Protein AF-R4M568-F1 (afdb_monomer_lite)

Secondary structure (DSSP, 8-state):
--SSEEEEEEEEE-TTT--EEEEEEEEEEEEETTEEEEEEEETTTEEEEEEEEEEEETTEEEEEEETTTT-EEEE-TTS--EEEEEEEEEEETTEEEEEEEEEETTPPSEEEEEEEEE---

InterPro domains:
  IPR012674 Calycin [G3DSA:2.40.128.20] (1-121)
  IPR012674 Calycin [SSF50814] (2-120)
  IPR014878 THAP4-like, heme-binding domain [PF08768] (2-119)
  IPR014878 THAP4-like, heme-binding domain [cd07828] (2-120)
  IPR045165 Nitrobindin family [PTHR15854] (2-120)

Sequence (121 aa):
MGKPFLTYTQQTRAVADGKPLHSETGYLRVCRPGCVELVLAHPSGITEIEVGTYSVTGDVIELELSTRADGSIGLAPTAKEVTALDRSYRIDGDELSYSLQMRAVGQPLQDHLAAVLHRQR

pLDDT: mean 97.7, std 4.06, range [60.31, 98.94]

Organism: NCBI:txid1304279

Structure (mmCIF, N/CA/C/O backbone):
data_AF-R4M568-F1
#
_entry.id   AF-R4M568-F1
#
loop_
_atom_site.group_PDB
_atom_site.id
_atom_site.type_symbol
_atom_site.label_atom_id
_atom_site.label_alt_id
_atom_site.label_comp_id
_atom_site.label_asym_id
_atom_site.label_entity_id
_atom_site.label_seq_id
_atom_site.pdbx_PDB_ins_code
_atom_site.Cartn_x
_atom_site.Cartn_y
_atom_site.Cartn_z
_atom_site.occupancy
_atom_site.B_iso_or_equiv
_atom_site.auth_seq_id
_atom_site.auth_comp_id
_atom_site.auth_asym_id
_atom_site.auth_atom_id
_at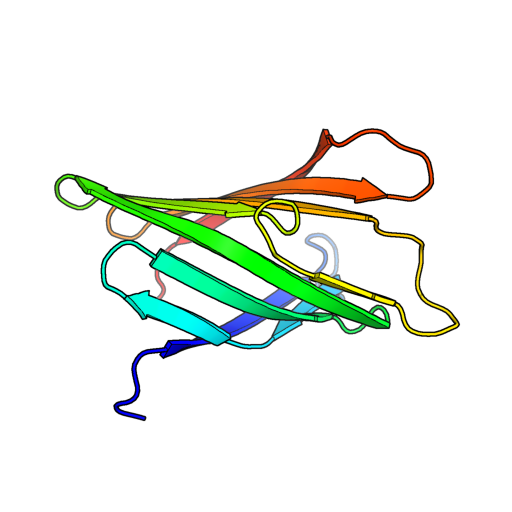om_site.pdbx_PDB_model_num
ATOM 1 N N . MET A 1 1 ? 3.293 -7.211 21.132 1.00 60.31 1 MET A N 1
ATOM 2 C CA . MET A 1 1 ? 4.147 -6.052 20.781 1.00 60.31 1 MET A CA 1
ATOM 3 C C . MET A 1 1 ? 3.376 -4.787 21.148 1.00 60.31 1 MET A C 1
ATOM 5 O O . MET A 1 1 ? 2.344 -4.561 20.546 1.00 60.31 1 MET A O 1
ATOM 9 N N . GLY A 1 2 ? 3.799 -4.023 22.162 1.00 83.94 2 GLY A N 1
ATOM 10 C CA . GLY A 1 2 ? 3.117 -2.796 22.634 1.00 83.94 2 GLY A CA 1
ATOM 11 C C . GLY A 1 2 ? 3.762 -1.501 22.126 1.00 83.94 2 GLY A C 1
ATOM 12 O O . GLY A 1 2 ? 3.851 -0.524 22.860 1.00 83.94 2 GLY A O 1
ATOM 13 N N . LYS A 1 3 ? 4.322 -1.536 20.912 1.00 94.56 3 LYS A N 1
ATOM 14 C CA . LYS A 1 3 ? 5.008 -0.404 20.266 1.00 94.56 3 LYS A CA 1
ATOM 15 C C . LYS A 1 3 ? 4.034 0.321 19.316 1.00 94.56 3 LYS A C 1
ATOM 17 O O . LYS A 1 3 ? 3.047 -0.297 18.927 1.00 94.56 3 LYS A O 1
ATOM 22 N N . PRO A 1 4 ? 4.292 1.585 18.922 1.00 96.19 4 PRO A N 1
ATOM 23 C CA . PRO A 1 4 ? 3.358 2.393 18.125 1.00 96.19 4 PRO A CA 1
ATOM 24 C C . PRO A 1 4 ? 3.361 2.019 16.628 1.00 96.19 4 PRO A C 1
ATOM 26 O O . PRO A 1 4 ? 3.647 2.842 15.758 1.00 96.19 4 PRO A O 1
ATOM 29 N N . PHE A 1 5 ? 3.092 0.750 16.323 1.00 98.12 5 PHE A N 1
ATOM 30 C CA . PHE A 1 5 ? 2.931 0.246 14.962 1.00 98.12 5 PHE A CA 1
ATOM 31 C C . PHE A 1 5 ? 2.082 -1.028 14.927 1.00 98.12 5 PHE A C 1
ATOM 33 O O . PHE A 1 5 ? 2.038 -1.791 15.894 1.00 98.12 5 PHE A O 1
ATOM 40 N N . LEU A 1 6 ? 1.474 -1.287 13.773 1.00 98.31 6 LEU A N 1
ATOM 41 C CA . LEU A 1 6 ? 0.824 -2.544 13.427 1.00 98.31 6 LEU A CA 1
ATOM 42 C C . LEU A 1 6 ? 1.747 -3.382 12.546 1.00 98.31 6 LEU A C 1
ATOM 44 O O . LEU A 1 6 ? 2.474 -2.852 11.707 1.00 98.31 6 LEU A O 1
ATOM 48 N N . THR A 1 7 ? 1.704 -4.697 12.722 1.00 98.56 7 THR A N 1
ATOM 49 C CA . THR A 1 7 ? 2.229 -5.648 11.736 1.00 98.56 7 THR A CA 1
ATOM 50 C C . THR A 1 7 ? 1.212 -5.814 10.618 1.00 98.56 7 THR A C 1
ATOM 52 O O . THR A 1 7 ? 0.025 -5.975 10.903 1.00 98.56 7 THR A O 1
ATOM 55 N N . TYR A 1 8 ? 1.669 -5.824 9.372 1.00 98.69 8 TYR A N 1
ATOM 56 C CA . TYR A 1 8 ? 0.810 -5.964 8.202 1.00 98.69 8 TYR A CA 1
ATOM 57 C C . TYR A 1 8 ? 1.353 -7.028 7.246 1.00 98.69 8 TYR A C 1
ATOM 59 O O . TYR A 1 8 ? 2.548 -7.069 6.953 1.00 98.69 8 TYR A O 1
ATOM 67 N N . THR A 1 9 ? 0.456 -7.884 6.759 1.00 98.69 9 THR A N 1
ATOM 68 C CA . THR A 1 9 ? 0.746 -8.925 5.769 1.00 98.69 9 THR A CA 1
ATOM 69 C C . THR A 1 9 ? -0.445 -9.080 4.837 1.00 98.69 9 THR A C 1
ATOM 71 O O . THR A 1 9 ? -1.570 -9.247 5.308 1.00 98.69 9 THR A O 1
ATOM 74 N N . GLN A 1 10 ? -0.195 -9.116 3.533 1.00 98.75 10 GLN A N 1
ATOM 75 C CA . GLN A 1 10 ? -1.208 -9.360 2.512 1.00 98.75 10 GLN A CA 1
ATOM 76 C C . GLN A 1 10 ? -0.751 -10.471 1.572 1.00 98.75 10 GLN A C 1
ATOM 78 O O . GLN A 1 10 ? 0.371 -10.457 1.068 1.00 98.75 10 GLN A O 1
ATOM 83 N N . GLN A 1 11 ? -1.653 -11.401 1.266 1.00 98.25 11 GLN A N 1
ATOM 84 C CA . GLN A 1 11 ? -1.455 -12.431 0.254 1.00 98.25 11 GLN A CA 1
ATOM 85 C C . GLN A 1 11 ? -2.664 -12.474 -0.675 1.00 98.25 11 GLN A C 1
ATOM 87 O O . GLN A 1 11 ? -3.803 -12.582 -0.225 1.00 98.25 11 GLN A O 1
ATOM 92 N N . THR A 1 12 ? -2.407 -12.412 -1.978 1.00 98.38 12 THR A N 1
ATOM 93 C CA . THR A 1 12 ? -3.438 -12.497 -3.014 1.00 98.38 12 THR A CA 1
ATOM 94 C C . THR A 1 12 ? -3.255 -13.757 -3.845 1.00 98.38 12 THR A C 1
ATOM 96 O O . THR A 1 12 ? -2.176 -14.355 -3.900 1.00 98.38 12 THR A O 1
ATOM 99 N N . ARG A 1 13 ? -4.337 -14.183 -4.488 1.00 98.12 13 ARG A N 1
ATOM 100 C CA . ARG A 1 13 ? -4.345 -15.334 -5.385 1.00 98.12 13 ARG A CA 1
ATOM 101 C C . ARG A 1 13 ? -5.318 -15.104 -6.526 1.00 98.12 13 ARG A C 1
ATOM 103 O O . ARG A 1 13 ? -6.273 -14.344 -6.377 1.00 98.12 13 ARG A O 1
ATOM 110 N N . ALA A 1 14 ? -5.088 -15.780 -7.641 1.00 98.06 14 ALA A N 1
ATOM 111 C CA . ALA A 1 14 ? -5.996 -15.745 -8.773 1.00 98.06 14 ALA A CA 1
ATOM 112 C C . ALA A 1 14 ? -7.348 -16.363 -8.390 1.00 98.06 14 ALA A C 1
ATOM 114 O O . ALA A 1 14 ? -7.405 -17.415 -7.754 1.00 98.06 14 ALA A O 1
ATOM 115 N N . VAL A 1 15 ? -8.442 -15.722 -8.806 1.00 97.62 15 VAL A N 1
ATOM 116 C CA . VAL A 1 15 ? -9.805 -16.215 -8.541 1.00 97.62 15 VAL A CA 1
ATOM 117 C C . VAL A 1 15 ? -10.056 -17.549 -9.247 1.00 97.62 15 VAL A C 1
ATOM 119 O O . VAL A 1 15 ? -10.697 -18.428 -8.683 1.00 97.62 15 VAL A O 1
ATOM 122 N N . ALA A 1 16 ? -9.527 -17.708 -10.463 1.00 97.75 16 ALA A N 1
ATOM 123 C CA . ALA A 1 16 ? -9.810 -18.859 -11.316 1.00 97.75 16 ALA A CA 1
ATOM 124 C C . ALA A 1 16 ? -9.236 -20.182 -10.785 1.00 97.75 16 ALA A C 1
ATOM 126 O O . ALA A 1 16 ? -9.895 -21.212 -10.883 1.00 97.75 16 ALA A O 1
ATOM 127 N N . ASP A 1 17 ? -8.011 -20.170 -10.253 1.00 96.88 17 ASP A N 1
ATOM 128 C CA . ASP A 1 17 ? -7.280 -21.397 -9.906 1.00 96.88 17 ASP A CA 1
ATOM 129 C C . ASP A 1 17 ? -6.562 -21.341 -8.550 1.00 96.88 17 ASP A C 1
ATOM 131 O O . ASP A 1 17 ? -5.884 -22.292 -8.163 1.00 96.88 17 ASP A O 1
ATOM 135 N N .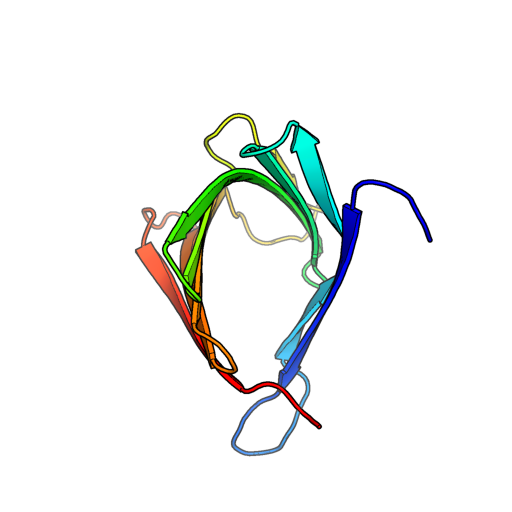 GLY A 1 18 ? -6.702 -20.240 -7.808 1.00 97.06 18 GLY A N 1
ATOM 136 C CA . GLY A 1 18 ? -6.110 -20.083 -6.485 1.00 97.06 18 GLY A CA 1
ATOM 137 C C . GLY A 1 18 ? -4.587 -19.971 -6.478 1.00 97.06 18 GLY A C 1
ATOM 138 O O . GLY A 1 18 ? -4.005 -19.968 -5.390 1.00 97.06 18 GLY A O 1
ATOM 139 N N . LYS A 1 19 ? -3.923 -19.854 -7.638 1.00 97.06 19 LYS A N 1
ATOM 140 C CA . LYS A 1 19 ? -2.468 -19.679 -7.675 1.00 97.06 19 LYS A CA 1
ATOM 141 C C . LYS A 1 19 ? -2.062 -18.374 -6.985 1.00 97.06 19 LYS A C 1
ATOM 143 O O . LYS A 1 19 ? -2.717 -17.352 -7.212 1.00 97.06 19 LYS A O 1
ATOM 148 N N . PRO A 1 20 ? -0.988 -18.379 -6.174 1.00 96.81 20 PRO A N 1
ATOM 149 C CA . PRO A 1 20 ? -0.472 -17.165 -5.555 1.00 96.81 20 PRO A CA 1
ATOM 150 C C . PRO A 1 20 ? -0.163 -16.087 -6.597 1.00 96.81 20 PRO A C 1
ATOM 152 O O . PRO A 1 20 ? 0.437 -16.372 -7.634 1.00 96.81 20 PRO A O 1
ATOM 155 N N . LEU A 1 21 ? -0.576 -14.858 -6.301 1.00 97.75 21 LEU A N 1
ATOM 156 C CA . LEU A 1 21 ? -0.228 -13.664 -7.065 1.00 97.75 21 LEU A CA 1
ATOM 157 C C . LEU A 1 21 ? 0.692 -12.785 -6.206 1.00 97.75 21 LEU A C 1
ATOM 159 O O . LEU A 1 21 ? 1.708 -13.257 -5.698 1.00 97.75 21 LEU A O 1
ATOM 163 N N . HIS A 1 22 ? 0.352 -11.510 -6.043 1.00 98.19 22 HIS A N 1
ATOM 164 C CA . HIS A 1 22 ? 1.124 -10.572 -5.246 1.00 98.19 22 HIS A CA 1
ATOM 165 C C . HIS A 1 22 ? 1.014 -10.875 -3.744 1.00 98.19 22 HIS A C 1
ATOM 167 O O . HIS A 1 22 ? -0.041 -11.277 -3.238 1.00 98.19 22 HIS A O 1
ATOM 173 N N . SER A 1 23 ? 2.096 -10.616 -3.018 1.00 98.56 23 SER A N 1
ATOM 174 C CA . SER A 1 23 ? 2.101 -10.511 -1.563 1.00 98.56 23 SER A CA 1
ATOM 175 C C . SER A 1 23 ? 2.889 -9.278 -1.137 1.00 98.56 23 SER A C 1
ATOM 177 O O . SER A 1 23 ? 3.733 -8.796 -1.878 1.00 98.56 23 SER A O 1
ATOM 179 N N . GLU A 1 24 ? 2.625 -8.765 0.055 1.00 98.81 24 GLU A N 1
ATOM 180 C CA . GLU A 1 24 ? 3.406 -7.684 0.659 1.00 98.81 24 GLU A CA 1
ATOM 181 C C . GLU A 1 24 ? 3.402 -7.861 2.175 1.00 98.81 24 GLU A C 1
ATOM 183 O O . GLU A 1 24 ? 2.486 -8.458 2.751 1.00 98.81 24 GLU A O 1
ATOM 188 N N . THR A 1 25 ? 4.464 -7.401 2.825 1.00 98.88 25 THR A N 1
ATOM 189 C CA . THR A 1 25 ? 4.625 -7.543 4.272 1.00 98.88 25 THR A CA 1
ATOM 190 C C . THR A 1 25 ? 5.394 -6.371 4.846 1.00 98.88 25 THR A C 1
ATOM 192 O O . THR A 1 25 ? 6.324 -5.864 4.220 1.00 98.88 25 THR A O 1
ATOM 195 N N . GLY A 1 26 ? 5.053 -5.986 6.072 1.00 98.81 26 GLY A N 1
ATOM 196 C CA . GLY A 1 26 ? 5.771 -4.946 6.786 1.00 98.81 26 GLY A CA 1
ATOM 197 C C . GLY A 1 26 ? 4.982 -4.361 7.946 1.00 98.81 26 GLY A C 1
ATOM 198 O O . GLY A 1 26 ? 4.400 -5.100 8.747 1.00 98.81 26 GLY A O 1
ATOM 199 N N . TYR A 1 27 ? 5.013 -3.036 8.069 1.00 98.81 27 TYR A N 1
ATOM 200 C CA . TYR A 1 27 ? 4.517 -2.338 9.251 1.00 98.81 27 TYR A CA 1
ATOM 201 C C . TYR A 1 27 ? 3.786 -1.048 8.893 1.00 98.81 27 TYR A C 1
ATOM 203 O O . TYR A 1 27 ? 4.277 -0.269 8.082 1.00 98.81 27 TYR A O 1
ATOM 211 N N . LEU A 1 28 ? 2.671 -0.784 9.576 1.00 98.75 28 LEU A N 1
ATOM 212 C CA . LEU A 1 28 ? 2.012 0.523 9.586 1.00 98.75 28 LEU A CA 1
ATOM 213 C C . LEU A 1 28 ? 2.339 1.217 10.908 1.00 98.75 28 LEU A C 1
ATOM 215 O O . 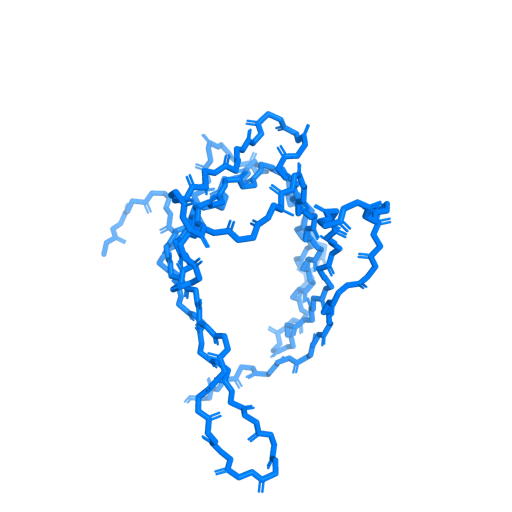LEU A 1 28 ? 1.865 0.810 11.970 1.00 98.75 28 LEU A O 1
ATOM 219 N N . ARG A 1 29 ? 3.194 2.232 10.866 1.00 98.62 29 ARG A N 1
ATOM 220 C CA . ARG A 1 29 ? 3.675 2.966 12.041 1.00 98.62 29 ARG A CA 1
ATOM 221 C C . ARG A 1 29 ? 2.875 4.244 12.229 1.00 98.62 29 ARG A C 1
ATOM 223 O O . ARG A 1 29 ? 2.513 4.890 11.255 1.00 98.62 29 ARG A O 1
ATOM 230 N N . VAL A 1 30 ? 2.672 4.641 13.482 1.00 98.06 30 VAL A N 1
ATOM 231 C CA . VAL A 1 30 ? 2.116 5.956 13.827 1.00 98.06 30 VAL A CA 1
ATOM 232 C C . VAL A 1 30 ? 3.267 6.842 14.308 1.00 98.06 30 VAL A C 1
ATOM 234 O O . VAL A 1 30 ? 3.737 6.690 15.436 1.00 98.06 30 VAL A O 1
ATOM 237 N N . CYS A 1 31 ? 3.745 7.746 13.445 1.00 86.06 31 CYS A N 1
ATOM 238 C CA . CYS A 1 31 ? 4.837 8.697 13.740 1.00 86.06 31 CYS A CA 1
ATOM 239 C C . CYS A 1 31 ? 4.455 9.661 14.873 1.00 86.06 31 CYS A C 1
ATOM 241 O O . CYS A 1 31 ? 5.269 10.032 15.718 1.00 86.06 31 CYS A O 1
ATOM 243 N N . ARG A 1 32 ? 3.184 10.059 14.871 1.00 92.94 32 ARG A N 1
ATOM 244 C CA . ARG A 1 32 ? 2.459 10.844 15.877 1.00 92.94 32 ARG A CA 1
ATOM 245 C C . ARG A 1 32 ? 0.962 10.684 15.577 1.00 92.94 32 ARG A C 1
ATOM 247 O O . ARG A 1 32 ? 0.639 10.342 14.441 1.00 92.94 32 ARG A O 1
ATOM 254 N N . PRO A 1 33 ? 0.040 10.921 16.524 1.00 95.19 33 PRO A N 1
ATOM 255 C CA . PRO A 1 33 ? -1.392 10.844 16.233 1.00 95.19 33 PRO A CA 1
ATOM 256 C C . PRO A 1 33 ? -1.767 11.643 14.971 1.00 95.19 33 PRO A C 1
ATOM 258 O O . PRO A 1 33 ? -1.342 12.789 14.821 1.00 95.19 33 PRO A O 1
ATOM 261 N N . GLY A 1 34 ? -2.508 11.013 14.054 1.00 95.81 34 GLY A N 1
ATOM 262 C CA . GLY A 1 34 ? -2.881 11.574 12.746 1.00 95.81 34 GLY A CA 1
ATOM 263 C C . GLY A 1 34 ? -1.829 11.453 11.630 1.00 95.81 34 GLY A C 1
ATOM 264 O O . GLY A 1 34 ? -2.116 11.852 10.509 1.00 95.81 34 GLY A O 1
ATOM 265 N N . CYS A 1 35 ? -0.638 10.909 11.904 1.00 97.56 35 CYS A N 1
ATOM 266 C CA . CYS A 1 35 ? 0.462 10.700 10.951 1.00 97.56 35 CYS A CA 1
ATOM 267 C C . CYS A 1 35 ? 0.813 9.213 10.870 1.00 97.56 35 CYS A C 1
ATOM 269 O O . CYS A 1 35 ? 0.971 8.566 11.913 1.00 97.56 35 CYS A O 1
ATOM 271 N N . VAL A 1 36 ? 0.987 8.688 9.656 1.00 98.62 36 VAL A N 1
ATOM 272 C CA . VAL A 1 36 ? 1.351 7.285 9.419 1.00 98.62 36 VAL A CA 1
ATOM 273 C C . VAL A 1 36 ? 2.513 7.121 8.443 1.00 98.62 36 VAL A C 1
ATOM 275 O O . VAL A 1 36 ? 2.669 7.901 7.508 1.00 98.62 36 VAL A O 1
ATOM 278 N N . GLU A 1 37 ? 3.298 6.067 8.669 1.00 98.88 37 GLU A N 1
ATOM 279 C CA . GLU A 1 37 ? 4.336 5.558 7.765 1.00 98.88 37 GLU A CA 1
ATOM 280 C C . GLU A 1 37 ? 4.036 4.076 7.487 1.00 98.88 37 GLU A C 1
ATOM 282 O O . GLU A 1 37 ? 4.083 3.248 8.404 1.00 98.88 37 GLU A O 1
ATOM 287 N N . LEU A 1 38 ? 3.724 3.725 6.242 1.00 98.88 38 LEU A N 1
ATOM 288 C CA . LEU A 1 38 ? 3.554 2.344 5.793 1.00 98.88 38 LEU A CA 1
ATOM 289 C C . LEU A 1 38 ? 4.856 1.872 5.152 1.00 98.88 38 LEU A C 1
ATOM 291 O O . LEU A 1 38 ? 5.279 2.424 4.146 1.00 98.88 38 LEU A O 1
ATOM 295 N N . VAL A 1 39 ? 5.499 0.868 5.746 1.00 98.88 39 VAL A N 1
ATOM 296 C CA . VAL A 1 39 ? 6.807 0.350 5.317 1.00 98.88 39 VAL A CA 1
ATOM 297 C C . VAL A 1 39 ? 6.638 -1.086 4.852 1.00 98.88 39 VAL A C 1
ATOM 299 O O . VAL A 1 39 ? 6.311 -1.942 5.676 1.00 98.88 39 VAL A O 1
ATOM 302 N N . LEU A 1 40 ? 6.883 -1.358 3.570 1.00 98.94 40 LEU A N 1
ATOM 303 C CA . LEU A 1 40 ? 6.604 -2.646 2.934 1.00 98.94 40 LEU A CA 1
ATOM 304 C C . LEU A 1 40 ? 7.786 -3.203 2.142 1.00 98.94 40 LEU A C 1
ATOM 306 O O . LEU A 1 40 ? 8.602 -2.483 1.562 1.00 98.94 40 LEU A O 1
ATOM 310 N N . ALA A 1 41 ? 7.827 -4.531 2.090 1.00 98.94 41 ALA A N 1
ATOM 311 C CA . ALA A 1 41 ? 8.631 -5.301 1.158 1.00 98.94 41 ALA A CA 1
ATOM 312 C C . ALA A 1 41 ? 7.722 -6.111 0.226 1.00 98.94 41 ALA A C 1
ATOM 314 O O . ALA A 1 41 ? 6.767 -6.755 0.676 1.00 98.94 41 ALA A O 1
ATOM 315 N N . HIS A 1 42 ? 8.079 -6.124 -1.059 1.00 98.88 42 HIS A N 1
ATOM 316 C CA . HIS A 1 42 ? 7.369 -6.839 -2.114 1.00 98.88 42 HIS A CA 1
ATOM 317 C C . HIS A 1 42 ? 8.260 -7.948 -2.695 1.00 98.88 42 HIS A C 1
ATOM 319 O O . HIS A 1 42 ? 9.449 -7.722 -2.952 1.00 98.88 42 HIS A O 1
ATOM 325 N N . PRO A 1 43 ? 7.709 -9.140 -2.992 1.00 98.50 43 PRO A N 1
ATOM 326 C CA . PRO A 1 43 ? 8.456 -10.252 -3.579 1.00 98.50 43 PRO A CA 1
ATOM 327 C C . PRO A 1 43 ? 8.939 -9.953 -5.008 1.00 98.50 43 PRO A C 1
ATOM 329 O O . PRO A 1 43 ? 9.788 -10.667 -5.529 1.00 98.50 43 PRO A O 1
ATOM 332 N N . SER A 1 44 ? 8.431 -8.890 -5.640 1.00 98.38 44 SER A N 1
ATOM 333 C CA . SER A 1 44 ? 8.872 -8.382 -6.943 1.00 98.38 44 SER A CA 1
ATOM 334 C C . SER A 1 44 ? 10.238 -7.676 -6.912 1.00 98.38 44 SER A C 1
ATOM 336 O O . SER A 1 44 ? 10.698 -7.218 -7.957 1.00 98.38 44 SER A O 1
ATOM 338 N N . GLY A 1 45 ? 10.889 -7.588 -5.746 1.00 98.69 45 GLY A N 1
ATOM 339 C CA . GLY A 1 45 ? 12.169 -6.895 -5.579 1.00 98.69 45 GLY A CA 1
ATOM 340 C C . GLY A 1 45 ? 12.016 -5.390 -5.361 1.00 98.69 45 GLY A C 1
ATOM 341 O O . GLY A 1 45 ? 12.900 -4.629 -5.744 1.00 98.69 45 GLY A O 1
ATOM 342 N N . ILE A 1 46 ? 10.895 -4.960 -4.778 1.00 98.94 46 ILE A N 1
ATOM 343 C CA . ILE A 1 46 ? 10.584 -3.552 -4.508 1.00 98.94 46 ILE A CA 1
ATOM 344 C C . ILE A 1 46 ? 10.415 -3.357 -2.998 1.00 98.94 46 ILE A C 1
ATOM 346 O O . ILE A 1 46 ? 9.866 -4.224 -2.314 1.00 98.94 46 ILE A O 1
ATOM 350 N N . THR A 1 47 ? 10.883 -2.225 -2.480 1.00 98.94 47 THR A N 1
ATOM 351 C CA . THR A 1 47 ? 10.541 -1.732 -1.138 1.00 98.94 47 THR A CA 1
ATOM 352 C C . THR A 1 47 ? 9.768 -0.431 -1.254 1.00 98.94 47 THR A C 1
ATOM 354 O O . THR A 1 47 ? 10.092 0.392 -2.107 1.00 98.94 47 THR A O 1
ATOM 357 N N . GLU A 1 48 ? 8.797 -0.228 -0.376 1.00 98.94 48 GLU A N 1
ATOM 358 C CA . GLU A 1 48 ? 7.868 0.902 -0.407 1.00 98.94 48 GLU A CA 1
ATOM 359 C C . GLU A 1 48 ? 7.813 1.544 0.984 1.00 98.94 48 GLU A C 1
ATOM 361 O O . GLU A 1 48 ? 7.707 0.852 1.999 1.00 98.94 48 GLU A O 1
ATOM 366 N N . ILE A 1 49 ? 7.920 2.871 1.029 1.00 98.94 49 ILE A N 1
ATOM 367 C CA . ILE A 1 49 ? 7.555 3.682 2.187 1.00 98.94 49 ILE A CA 1
ATOM 368 C C . ILE A 1 49 ? 6.536 4.708 1.713 1.00 98.94 49 ILE A C 1
ATOM 370 O O . ILE A 1 49 ? 6.889 5.609 0.950 1.00 98.94 49 ILE A O 1
ATOM 374 N N . GLU A 1 50 ? 5.303 4.595 2.188 1.00 98.94 50 GLU A N 1
ATOM 375 C CA . GLU A 1 50 ? 4.286 5.626 2.010 1.00 98.94 50 GLU A CA 1
ATOM 376 C C . GLU A 1 50 ? 4.089 6.406 3.304 1.00 98.94 50 GLU A C 1
ATOM 378 O O . GLU A 1 50 ? 4.024 5.837 4.396 1.00 98.94 50 GLU A O 1
ATOM 383 N N . VAL A 1 51 ? 3.986 7.724 3.176 1.00 98.88 51 VAL A N 1
ATOM 384 C CA . VAL A 1 51 ? 3.747 8.635 4.295 1.00 98.88 51 VAL A CA 1
ATOM 385 C C . VAL A 1 51 ? 2.401 9.300 4.082 1.00 98.88 51 VAL A C 1
ATOM 387 O O . VAL A 1 51 ? 2.016 9.607 2.951 1.00 98.88 51 VAL A O 1
ATOM 390 N N . GLY A 1 52 ? 1.666 9.495 5.169 1.00 98.62 52 GLY A N 1
ATOM 391 C CA . GLY A 1 52 ? 0.291 9.937 5.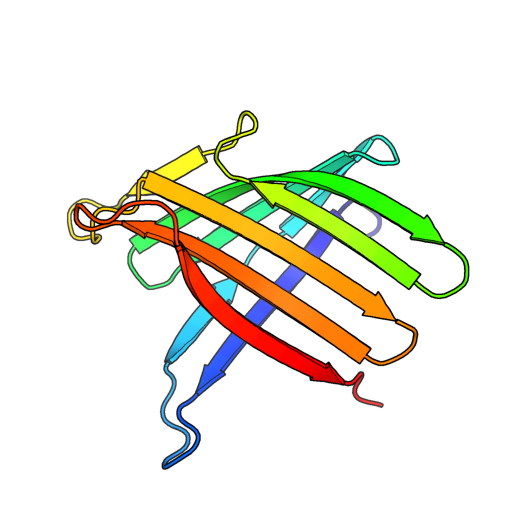068 1.00 98.62 52 GLY A CA 1
ATOM 392 C C . GLY A 1 52 ? -0.341 10.364 6.376 1.00 98.62 52 GLY A C 1
ATOM 393 O O . GLY A 1 52 ? 0.308 10.482 7.422 1.00 98.62 52 GLY A O 1
ATOM 394 N N . THR A 1 53 ? -1.646 10.580 6.305 1.00 98.69 53 THR A N 1
ATOM 395 C CA . THR A 1 53 ? -2.485 10.929 7.448 1.00 98.69 53 THR A CA 1
ATOM 396 C C . THR A 1 53 ? -3.702 10.022 7.519 1.00 98.69 53 THR A C 1
ATOM 398 O O . THR A 1 53 ? -4.014 9.286 6.584 1.00 98.69 53 THR A O 1
ATOM 401 N N . TYR A 1 54 ? -4.385 10.063 8.661 1.00 98.69 54 TYR A N 1
ATOM 402 C CA . TYR A 1 54 ? -5.686 9.429 8.809 1.00 98.69 54 TYR A CA 1
ATOM 403 C C . TYR A 1 54 ? -6.665 10.332 9.552 1.00 98.69 54 TYR A C 1
ATOM 405 O O . TYR A 1 54 ? -6.262 11.178 10.358 1.00 98.69 54 TYR A O 1
ATOM 413 N N . SER A 1 55 ? -7.953 10.126 9.299 1.00 98.31 55 SER A N 1
ATOM 414 C CA . SER A 1 55 ? -9.061 10.761 10.008 1.00 98.31 55 SER A CA 1
ATOM 415 C C . SER A 1 55 ? -9.964 9.697 10.638 1.00 98.31 55 SER A C 1
ATOM 417 O O . SER A 1 55 ? -9.944 8.532 10.241 1.00 98.31 55 SER A O 1
ATOM 419 N N . VAL A 1 56 ? -10.730 10.090 11.658 1.00 98.44 56 VAL A N 1
ATOM 420 C CA . VAL A 1 56 ? -11.727 9.227 12.301 1.00 98.44 56 VAL A CA 1
ATOM 421 C C . VAL A 1 56 ? -13.035 10.001 12.397 1.00 98.44 56 VAL A C 1
ATOM 423 O O . VAL A 1 56 ? -13.074 11.063 13.021 1.00 98.44 56 VAL A O 1
ATOM 426 N N . THR A 1 57 ? -14.095 9.466 11.794 1.00 98.06 57 THR A N 1
ATOM 427 C CA . THR A 1 57 ? -15.438 10.060 11.784 1.00 98.06 57 THR A CA 1
ATOM 428 C C . THR A 1 57 ? -16.471 8.990 12.135 1.00 98.06 57 THR A C 1
ATOM 430 O O . THR A 1 57 ? -16.887 8.213 11.282 1.00 98.06 57 THR A O 1
ATOM 433 N N . GLY A 1 58 ? -16.894 8.935 13.400 1.00 96.94 58 GLY A N 1
ATOM 434 C CA . GLY A 1 58 ? -17.741 7.837 13.884 1.00 96.94 58 GLY A CA 1
ATOM 435 C C . GLY A 1 58 ? -16.997 6.501 13.806 1.00 96.94 58 GLY A C 1
ATOM 436 O O . GLY A 1 58 ? -15.874 6.405 14.296 1.00 96.94 58 GLY A O 1
ATOM 437 N N . ASP A 1 59 ? -17.605 5.509 13.156 1.00 96.50 59 ASP A N 1
ATOM 438 C CA . ASP A 1 59 ? -17.018 4.176 12.935 1.00 96.50 59 ASP A CA 1
ATOM 439 C C . ASP A 1 59 ? -16.135 4.096 11.675 1.00 96.50 59 ASP A C 1
ATOM 441 O O . ASP A 1 59 ? -15.646 3.023 11.312 1.00 96.50 59 ASP A O 1
ATOM 445 N N . VAL A 1 60 ? -15.926 5.237 11.009 1.00 98.69 60 VAL A N 1
ATOM 446 C CA . VAL A 1 60 ? -15.168 5.342 9.766 1.00 98.69 60 VAL A CA 1
ATOM 447 C C . VAL A 1 60 ? -13.751 5.832 10.043 1.00 98.69 60 VAL A C 1
ATOM 449 O O . VAL A 1 60 ? -13.559 6.877 10.670 1.00 98.69 60 VAL A O 1
ATOM 452 N N . ILE A 1 61 ? -12.762 5.117 9.511 1.00 98.81 61 ILE A N 1
ATOM 453 C CA . ILE A 1 61 ? -11.357 5.530 9.466 1.00 98.81 61 ILE A CA 1
ATOM 454 C C . ILE A 1 61 ? -10.938 5.645 8.004 1.00 98.81 61 ILE A C 1
ATOM 456 O O . ILE A 1 61 ? -11.059 4.681 7.250 1.00 98.81 61 ILE A O 1
ATOM 460 N N . GLU A 1 62 ? -10.407 6.798 7.617 1.00 98.88 62 GLU A N 1
ATOM 461 C CA . GLU A 1 62 ? -9.873 7.039 6.272 1.00 98.88 62 GLU A CA 1
ATOM 462 C C . GLU A 1 62 ? -8.376 7.301 6.376 1.00 98.88 62 GLU A C 1
ATOM 464 O O . GLU A 1 62 ? -7.954 8.094 7.220 1.00 98.88 62 GLU A O 1
ATOM 469 N N . LEU A 1 63 ? -7.575 6.619 5.558 1.00 98.88 63 LEU A N 1
ATOM 470 C CA . LEU A 1 63 ? -6.130 6.792 5.485 1.00 98.88 63 LEU A CA 1
ATOM 471 C C . LEU A 1 63 ? -5.735 7.142 4.055 1.00 98.88 63 LEU A C 1
ATOM 473 O O . LEU A 1 63 ? -6.089 6.421 3.126 1.00 98.88 63 LEU A O 1
ATOM 477 N N . GLU A 1 64 ? -4.935 8.191 3.912 1.00 98.88 64 GLU A N 1
ATOM 478 C CA . GLU A 1 64 ? -4.380 8.637 2.635 1.00 98.88 64 GLU A CA 1
ATOM 479 C C . GLU A 1 64 ? -2.862 8.646 2.748 1.00 98.88 64 GLU A C 1
ATOM 481 O O . GLU A 1 64 ? -2.307 9.368 3.585 1.00 98.88 64 GLU A O 1
ATOM 486 N N . LEU A 1 65 ? -2.194 7.828 1.938 1.00 98.81 65 LEU A N 1
ATOM 487 C CA . LEU A 1 65 ? -0.748 7.661 1.956 1.00 98.81 65 LEU A CA 1
ATOM 488 C C . LEU A 1 65 ? -0.174 7.751 0.540 1.00 98.81 65 LEU A C 1
ATOM 490 O O . LEU A 1 65 ? -0.844 7.471 -0.454 1.00 98.81 65 LEU A O 1
ATOM 494 N N . SER A 1 66 ? 1.074 8.203 0.441 1.00 98.88 66 SER A N 1
ATOM 495 C CA . SER A 1 66 ? 1.782 8.254 -0.834 1.00 98.88 66 SER A CA 1
ATOM 496 C C . SER A 1 66 ? 3.288 8.162 -0.642 1.00 98.88 66 SER A C 1
ATOM 498 O O . SER A 1 66 ? 3.856 8.768 0.272 1.00 98.88 66 SER A O 1
ATOM 500 N N . THR A 1 67 ? 3.977 7.493 -1.568 1.00 98.88 67 THR A N 1
ATOM 501 C CA . THR A 1 67 ? 5.446 7.547 -1.638 1.00 98.88 67 THR A CA 1
ATOM 502 C C . THR A 1 67 ? 5.943 8.941 -2.033 1.00 98.88 67 THR A C 1
ATOM 504 O O . THR A 1 67 ? 7.117 9.256 -1.870 1.00 98.88 67 THR A O 1
ATOM 507 N N . ARG A 1 68 ? 5.069 9.797 -2.581 1.00 98.69 68 ARG A N 1
ATOM 508 C CA . ARG A 1 68 ? 5.391 11.164 -3.021 1.00 98.69 68 ARG A CA 1
ATOM 509 C C . ARG A 1 68 ? 5.409 12.168 -1.866 1.00 98.69 68 ARG A C 1
ATOM 511 O O . ARG A 1 68 ? 5.882 13.285 -2.058 1.00 98.69 68 ARG A O 1
ATOM 518 N N . ALA A 1 69 ? 4.901 11.792 -0.693 1.00 98.06 69 ALA A N 1
ATOM 519 C CA . ALA A 1 69 ? 4.794 12.647 0.485 1.00 98.06 69 ALA A CA 1
ATOM 520 C C . ALA A 1 69 ? 5.986 12.464 1.446 1.00 98.06 69 ALA A C 1
ATOM 522 O O . ALA A 1 69 ? 5.784 12.223 2.627 1.00 98.06 69 ALA A O 1
ATOM 523 N N . ASP A 1 70 ? 7.221 12.582 0.940 1.00 98.12 70 ASP A N 1
ATOM 524 C CA . ASP A 1 70 ? 8.462 12.245 1.678 1.00 98.12 70 ASP A CA 1
ATOM 525 C C . ASP A 1 70 ? 8.606 10.736 1.980 1.00 98.12 70 ASP A C 1
ATOM 527 O O . ASP A 1 70 ? 9.199 10.312 2.970 1.00 98.12 70 ASP A O 1
ATOM 531 N N . GLY A 1 71 ? 8.026 9.907 1.107 1.00 98.44 71 GLY A N 1
ATOM 532 C CA . GLY A 1 71 ? 8.182 8.458 1.117 1.00 98.44 71 GLY A CA 1
ATOM 533 C C . GLY A 1 71 ? 9.360 7.977 0.265 1.00 98.44 71 GLY A C 1
ATOM 534 O O . GLY A 1 71 ? 10.229 8.745 -0.148 1.00 98.44 71 GLY A O 1
ATOM 535 N N . SER A 1 72 ? 9.406 6.673 -0.008 1.00 98.81 72 SER A N 1
ATOM 536 C CA . SER A 1 72 ? 10.515 6.052 -0.739 1.00 98.81 72 SER A CA 1
ATOM 537 C C . SER A 1 72 ? 10.075 4.843 -1.555 1.00 98.81 72 SER A C 1
ATOM 539 O O . SER A 1 72 ? 9.181 4.100 -1.157 1.00 98.81 72 SER A O 1
ATOM 541 N N . ILE A 1 73 ? 10.755 4.625 -2.681 1.00 98.94 73 ILE A N 1
ATOM 542 C CA . ILE A 1 73 ? 10.727 3.368 -3.427 1.00 98.94 73 ILE A CA 1
ATOM 543 C C . ILE A 1 73 ? 12.166 2.898 -3.622 1.00 98.94 73 ILE A C 1
ATOM 545 O O . ILE A 1 73 ? 13.004 3.628 -4.152 1.00 98.94 73 ILE A O 1
ATOM 549 N N . GLY A 1 74 ? 12.443 1.664 -3.211 1.00 98.81 74 GLY A N 1
ATOM 550 C CA . GLY A 1 74 ? 13.702 0.978 -3.485 1.00 98.81 74 GLY A CA 1
ATOM 551 C C . GLY A 1 74 ? 13.494 -0.100 -4.540 1.00 98.81 74 GLY A C 1
ATOM 552 O O . GLY A 1 74 ? 12.538 -0.868 -4.455 1.00 98.81 74 GLY A O 1
ATOM 553 N N . LEU A 1 75 ? 14.388 -0.161 -5.526 1.00 98.88 75 LEU A N 1
ATOM 554 C CA . LEU A 1 75 ? 14.333 -1.128 -6.621 1.00 98.88 75 LEU A CA 1
ATOM 555 C C . LEU A 1 75 ? 15.554 -2.046 -6.562 1.00 98.88 75 LEU A C 1
ATOM 557 O O . LEU A 1 75 ? 16.696 -1.585 -6.591 1.00 98.88 75 LEU A O 1
ATOM 561 N N . ALA A 1 76 ? 15.321 -3.355 -6.505 1.00 98.81 76 ALA A N 1
ATOM 562 C CA . ALA A 1 76 ? 16.368 -4.337 -6.752 1.00 98.81 76 ALA A CA 1
ATOM 563 C C . ALA A 1 76 ? 16.877 -4.225 -8.206 1.00 98.81 76 ALA A C 1
ATOM 565 O O . ALA A 1 76 ? 16.135 -3.761 -9.074 1.00 98.81 76 ALA A O 1
ATOM 566 N N . PRO A 1 77 ? 18.094 -4.714 -8.523 1.00 98.69 77 PRO A N 1
ATOM 567 C CA . PRO A 1 77 ? 18.675 -4.579 -9.866 1.00 98.69 77 PRO A CA 1
ATOM 568 C C . PRO A 1 77 ? 17.819 -5.137 -11.014 1.00 98.69 77 PRO A C 1
ATOM 570 O O . PRO A 1 77 ? 17.978 -4.722 -12.157 1.00 98.69 77 PRO A O 1
ATOM 573 N N . THR A 1 78 ? 16.934 -6.092 -10.724 1.00 98.56 78 THR A N 1
ATOM 574 C CA . THR A 1 78 ? 16.053 -6.751 -11.700 1.00 98.56 78 THR A CA 1
ATOM 575 C C . THR A 1 78 ? 14.583 -6.344 -11.568 1.00 98.56 78 THR A C 1
ATOM 577 O O . THR A 1 78 ? 13.734 -6.893 -12.273 1.00 98.56 78 THR A O 1
ATOM 580 N N . ALA A 1 79 ? 14.257 -5.420 -10.660 1.00 98.62 79 ALA A N 1
ATOM 581 C CA . ALA A 1 79 ? 12.889 -4.969 -10.451 1.00 98.62 79 ALA A CA 1
ATOM 582 C C . ALA A 1 79 ? 12.400 -4.124 -11.634 1.00 98.62 79 ALA A C 1
ATOM 584 O O . ALA A 1 79 ? 13.169 -3.424 -12.295 1.00 98.62 79 ALA A O 1
ATOM 585 N N . LYS A 1 80 ? 11.089 -4.166 -11.892 1.00 98.38 80 LYS A N 1
ATOM 586 C CA . LYS A 1 80 ? 10.460 -3.224 -12.826 1.00 98.38 80 LYS A CA 1
ATOM 587 C C . LYS A 1 80 ? 10.523 -1.812 -12.253 1.00 98.38 80 LYS A C 1
ATOM 589 O O . LYS A 1 80 ? 10.420 -1.624 -11.045 1.00 98.38 80 LYS A O 1
ATOM 594 N N . GLU A 1 81 ? 10.621 -0.828 -13.138 1.00 98.50 81 GLU A N 1
ATOM 595 C CA . GLU A 1 81 ? 10.648 0.577 -12.746 1.00 98.50 81 GLU A CA 1
ATOM 596 C C . GLU A 1 81 ? 9.277 1.029 -12.223 1.00 98.50 81 GLU A C 1
ATOM 598 O O . GLU A 1 81 ? 8.334 1.229 -12.993 1.00 98.50 81 GLU A O 1
ATOM 603 N N . VAL A 1 82 ? 9.183 1.199 -10.904 1.00 98.75 82 VAL A N 1
ATOM 604 C CA . VAL A 1 82 ? 8.062 1.837 -10.200 1.00 98.75 82 VAL A CA 1
ATOM 605 C C . VAL A 1 82 ? 8.596 3.103 -9.539 1.00 98.75 82 VAL A C 1
ATOM 607 O O . VAL A 1 82 ? 9.664 3.080 -8.934 1.00 98.75 82 VAL A O 1
ATOM 610 N N . THR A 1 83 ? 7.878 4.218 -9.682 1.00 98.75 83 THR A N 1
ATOM 611 C CA . THR A 1 83 ? 8.354 5.543 -9.238 1.00 98.75 83 THR A CA 1
ATOM 612 C C . THR A 1 83 ? 7.363 6.305 -8.362 1.00 98.75 83 THR A C 1
ATOM 614 O O . THR A 1 83 ? 7.739 7.334 -7.799 1.00 98.75 83 THR A O 1
ATOM 617 N N . ALA A 1 84 ? 6.108 5.863 -8.256 1.00 98.81 84 ALA A N 1
ATOM 618 C CA . ALA A 1 84 ? 5.204 6.280 -7.186 1.00 98.81 84 ALA A CA 1
ATOM 619 C C . ALA A 1 84 ? 4.091 5.262 -6.948 1.00 98.81 84 ALA A C 1
ATOM 621 O O . ALA A 1 84 ? 3.620 4.630 -7.899 1.00 98.81 84 ALA A O 1
ATOM 622 N N . LEU A 1 85 ? 3.669 5.184 -5.690 1.00 98.94 85 LEU A N 1
ATOM 623 C CA . LEU A 1 85 ? 2.479 4.483 -5.229 1.00 98.94 85 LEU A CA 1
ATOM 624 C C . LEU A 1 85 ? 1.699 5.425 -4.305 1.00 98.94 85 LEU A C 1
ATOM 626 O O . LEU A 1 85 ? 2.302 6.138 -3.497 1.00 98.94 85 LEU A O 1
ATOM 630 N N . ASP A 1 86 ? 0.383 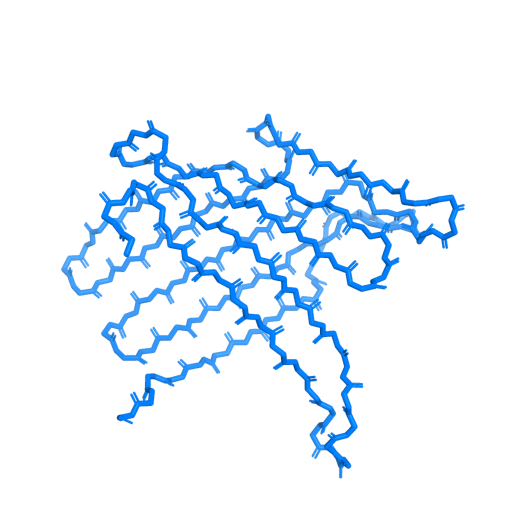5.459 -4.497 1.00 98.88 86 ASP A N 1
ATOM 631 C CA . ASP A 1 86 ? -0.557 6.211 -3.669 1.00 98.88 86 ASP A CA 1
ATOM 632 C C . ASP A 1 86 ? -1.677 5.259 -3.237 1.00 98.88 86 ASP A C 1
ATOM 634 O O . ASP A 1 86 ? -2.274 4.585 -4.088 1.00 98.88 86 ASP A O 1
ATOM 638 N N . ARG A 1 87 ? -1.972 5.211 -1.935 1.00 98.88 87 ARG A N 1
ATOM 639 C CA . ARG A 1 87 ? -3.005 4.347 -1.357 1.00 98.88 87 ARG A CA 1
ATOM 640 C C . ARG A 1 87 ? -4.044 5.156 -0.593 1.00 98.88 87 ARG A C 1
ATOM 642 O O . ARG A 1 87 ? -3.711 5.921 0.313 1.00 98.88 87 ARG A O 1
ATOM 649 N N . SER A 1 88 ? -5.305 4.883 -0.906 1.00 98.94 88 SER A N 1
ATOM 650 C CA . SER A 1 88 ? -6.462 5.322 -0.128 1.00 98.94 88 SER A CA 1
ATOM 651 C C . SER A 1 88 ? -7.103 4.098 0.511 1.00 98.94 88 SER A C 1
ATOM 653 O O . SER A 1 88 ? -7.443 3.140 -0.188 1.00 98.94 88 SER A O 1
ATOM 655 N N . TYR A 1 89 ? -7.243 4.111 1.834 1.00 98.94 89 TYR A N 1
ATOM 656 C CA . TYR A 1 89 ? -7.945 3.081 2.594 1.00 98.94 89 TYR A CA 1
ATOM 657 C C . TYR A 1 89 ? -9.128 3.691 3.326 1.00 98.94 89 TYR A C 1
ATOM 659 O O . TYR A 1 89 ? -9.000 4.717 3.991 1.00 98.94 89 TYR A O 1
ATOM 667 N N . ARG A 1 90 ? -10.251 2.980 3.309 1.00 98.88 90 ARG A N 1
ATOM 668 C CA . ARG A 1 90 ? -11.419 3.286 4.125 1.00 98.88 90 ARG A CA 1
ATOM 669 C C . ARG A 1 90 ? -11.828 2.047 4.904 1.00 98.88 90 ARG A C 1
ATOM 671 O O . ARG A 1 90 ? -12.106 1.004 4.315 1.00 98.88 90 ARG A O 1
ATOM 678 N N . ILE A 1 91 ? -11.884 2.176 6.223 1.00 98.88 91 ILE A N 1
ATOM 679 C CA . ILE A 1 91 ? -12.436 1.173 7.127 1.00 98.88 91 ILE A CA 1
ATOM 680 C C . ILE A 1 91 ? -13.759 1.715 7.653 1.00 98.88 91 ILE A C 1
ATOM 682 O O . ILE A 1 91 ? -13.781 2.807 8.212 1.00 98.88 91 ILE A O 1
ATOM 686 N N . ASP A 1 92 ? -14.838 0.960 7.484 1.00 98.69 92 ASP A N 1
ATOM 687 C CA . ASP A 1 92 ? -16.187 1.303 7.937 1.00 98.69 92 ASP A CA 1
ATOM 688 C C . ASP A 1 92 ? -16.772 0.094 8.680 1.00 98.69 92 ASP A C 1
ATOM 690 O O . ASP A 1 92 ? -17.210 -0.890 8.076 1.00 98.69 92 ASP A O 1
ATOM 694 N N . GLY A 1 93 ? -16.653 0.107 10.012 1.00 97.19 93 GLY A N 1
ATOM 695 C CA . GLY A 1 93 ? -17.001 -1.032 10.864 1.00 97.19 93 GLY A CA 1
ATOM 696 C C . GLY A 1 93 ? -16.215 -2.312 10.529 1.00 97.19 93 GLY A C 1
ATOM 697 O O . GLY A 1 93 ? -15.061 -2.489 10.942 1.00 97.19 93 GLY A O 1
ATOM 698 N N . ASP A 1 94 ? -16.862 -3.229 9.808 1.00 98.19 94 ASP A N 1
ATOM 699 C CA . ASP A 1 94 ? -16.306 -4.528 9.401 1.00 98.19 94 ASP A CA 1
ATOM 700 C C . ASP A 1 94 ? -15.849 -4.573 7.936 1.00 98.19 94 ASP A C 1
ATOM 702 O O . ASP A 1 94 ? -15.277 -5.583 7.517 1.00 98.19 94 ASP A O 1
ATOM 706 N N . GLU A 1 95 ? -16.054 -3.504 7.166 1.00 98.81 95 GLU A N 1
ATOM 707 C CA . GLU A 1 95 ? -15.593 -3.388 5.784 1.00 98.81 95 GLU A CA 1
ATOM 708 C C . GLU A 1 95 ? -14.268 -2.615 5.717 1.00 98.81 95 GLU A C 1
ATOM 710 O O . GLU A 1 95 ? -14.108 -1.571 6.345 1.00 98.81 95 GLU A O 1
ATOM 715 N N . LEU A 1 96 ? -13.313 -3.118 4.935 1.00 98.88 96 LEU A N 1
ATOM 716 C CA . LEU A 1 96 ? -12.111 -2.396 4.524 1.00 98.88 96 LEU A CA 1
ATOM 717 C C . LEU A 1 96 ? -12.100 -2.329 3.000 1.00 98.88 96 LEU A C 1
ATOM 719 O O . LEU A 1 96 ? -12.012 -3.360 2.336 1.00 98.88 96 LEU A O 1
ATOM 723 N N . SER A 1 97 ? -12.138 -1.125 2.445 1.00 98.88 97 SER A N 1
ATOM 724 C CA . SER A 1 97 ? -11.976 -0.875 1.015 1.00 98.88 97 SER A CA 1
ATOM 725 C C . SER A 1 97 ? -10.696 -0.093 0.751 1.00 98.88 97 SER A C 1
ATOM 727 O O . SER A 1 97 ? -10.231 0.665 1.606 1.00 98.88 97 SER A O 1
ATOM 729 N N . TYR A 1 98 ? -10.090 -0.313 -0.413 1.00 98.88 98 TYR A N 1
ATOM 730 C CA . TYR A 1 98 ? -8.931 0.468 -0.828 1.00 98.88 98 TYR A CA 1
ATOM 731 C C . TYR A 1 98 ? -8.830 0.620 -2.338 1.00 98.88 98 TYR A C 1
ATOM 733 O O . TYR A 1 98 ? -9.316 -0.225 -3.099 1.00 98.88 98 TYR A O 1
ATOM 741 N N . SER A 1 99 ? -8.119 1.666 -2.746 1.00 98.88 99 SER A N 1
ATOM 742 C CA . SER A 1 99 ? -7.561 1.832 -4.083 1.00 98.88 99 SER A CA 1
ATOM 743 C C . SER A 1 99 ? -6.055 2.077 -3.993 1.00 98.88 99 SER A C 1
ATOM 745 O O . SER A 1 99 ? -5.540 2.600 -3.003 1.00 98.88 99 SER A O 1
ATOM 747 N N . LEU A 1 100 ? -5.342 1.648 -5.030 1.00 98.88 100 LEU A N 1
ATOM 748 C CA . LEU A 1 100 ? -3.917 1.881 -5.204 1.00 98.88 100 LEU A CA 1
ATOM 749 C C . LEU A 1 100 ? -3.683 2.412 -6.611 1.00 98.88 100 LEU A C 1
ATOM 751 O O . LEU A 1 100 ? -3.997 1.744 -7.605 1.00 98.88 100 LEU A O 1
ATOM 755 N N . GLN A 1 101 ? -3.091 3.599 -6.679 1.00 98.88 101 GLN A N 1
ATOM 756 C CA . GLN A 1 101 ? -2.588 4.175 -7.914 1.00 98.88 101 GLN A CA 1
ATOM 757 C C . GLN A 1 101 ? -1.091 3.920 -8.032 1.00 98.88 101 GLN A C 1
ATOM 759 O O . GLN A 1 101 ? -0.359 3.935 -7.045 1.00 98.88 101 GLN A O 1
ATOM 764 N N . MET A 1 102 ? -0.625 3.691 -9.255 1.00 98.81 102 MET A N 1
ATOM 765 C CA . MET A 1 102 ? 0.770 3.383 -9.529 1.00 98.81 102 MET A CA 1
ATOM 766 C C . MET A 1 102 ? 1.286 4.196 -10.711 1.00 98.81 102 MET A C 1
ATOM 768 O O . MET A 1 102 ? 0.672 4.242 -11.777 1.00 98.81 102 MET A O 1
ATOM 772 N N . ARG A 1 103 ? 2.458 4.811 -10.529 1.00 98.81 103 ARG A N 1
ATOM 773 C CA . ARG A 1 103 ? 3.275 5.366 -11.611 1.00 98.81 103 ARG A CA 1
ATOM 774 C C . ARG A 1 103 ? 4.449 4.428 -11.853 1.00 98.81 103 ARG A C 1
ATOM 776 O O . ARG A 1 103 ? 5.353 4.327 -11.022 1.00 98.81 103 ARG A O 1
ATOM 783 N N . ALA A 1 104 ? 4.446 3.743 -12.988 1.00 98.19 104 ALA A N 1
ATOM 784 C CA . ALA A 1 104 ? 5.439 2.723 -13.307 1.00 98.19 104 ALA A CA 1
ATOM 785 C C . ALA A 1 104 ? 5.610 2.568 -14.819 1.00 98.19 104 ALA A C 1
ATOM 787 O O . ALA A 1 104 ? 4.703 2.895 -15.580 1.00 98.19 104 ALA A O 1
ATOM 788 N N . VAL A 1 105 ? 6.755 2.026 -15.245 1.00 97.56 105 VAL A N 1
ATOM 789 C CA . VAL A 1 105 ? 7.027 1.586 -16.628 1.00 97.56 105 VAL A CA 1
ATOM 790 C C . VAL A 1 105 ? 6.646 2.621 -17.701 1.00 97.56 105 VAL A C 1
ATOM 792 O O . VAL A 1 105 ? 6.026 2.306 -18.717 1.00 97.56 105 VAL A O 1
ATOM 795 N N . GLY A 1 106 ? 7.002 3.884 -17.448 1.00 97.94 106 GLY A N 1
ATOM 796 C CA . GLY A 1 106 ? 6.744 5.017 -18.344 1.00 97.94 106 GLY A CA 1
ATOM 797 C C . GLY A 1 106 ? 5.300 5.533 -18.362 1.00 97.94 106 GLY A C 1
ATOM 798 O O . GLY A 1 106 ? 5.004 6.461 -19.110 1.00 97.94 106 GLY A O 1
ATOM 799 N N . GLN A 1 107 ? 4.401 4.966 -17.556 1.00 98.56 107 GLN A N 1
ATOM 800 C CA . GLN A 1 107 ? 3.007 5.396 -17.460 1.00 98.56 107 GLN A CA 1
ATOM 801 C C . GLN A 1 107 ? 2.815 6.469 -16.377 1.00 98.56 107 GLN A C 1
ATOM 803 O O . GLN A 1 107 ? 3.497 6.408 -15.349 1.00 98.56 107 GLN A O 1
ATOM 808 N N . PRO A 1 108 ? 1.890 7.437 -16.563 1.00 98.50 108 PRO A N 1
ATOM 809 C CA . PRO A 1 108 ? 1.522 8.385 -15.512 1.00 98.50 108 PRO A CA 1
ATOM 810 C C . PRO A 1 108 ? 0.855 7.668 -14.329 1.00 98.50 108 PRO A C 1
ATOM 812 O O . PRO A 1 108 ? 0.415 6.523 -14.459 1.00 98.50 108 PRO A O 1
ATOM 815 N N . LEU A 1 109 ? 0.773 8.357 -13.184 1.00 98.75 109 LEU A N 1
ATOM 816 C CA . LEU A 1 109 ? 0.058 7.863 -12.006 1.00 98.75 109 LEU A CA 1
ATOM 817 C C . LEU A 1 109 ? -1.412 7.620 -12.370 1.00 98.75 109 LEU A C 1
ATOM 819 O O . LEU A 1 109 ? -2.096 8.543 -12.811 1.00 98.75 109 LEU A O 1
ATOM 823 N N . GLN A 1 110 ? -1.862 6.379 -12.214 1.00 98.69 110 GLN A N 1
ATOM 824 C CA . GLN A 1 110 ? -3.223 5.950 -12.524 1.00 98.69 110 GLN A CA 1
ATOM 825 C C . GLN A 1 110 ? -3.591 4.709 -11.714 1.00 98.69 110 GLN A C 1
ATOM 827 O O . GLN A 1 110 ? -2.717 4.073 -11.120 1.00 98.69 110 GLN A O 1
ATOM 832 N N . ASP A 1 111 ? -4.869 4.348 -11.720 1.00 98.50 111 ASP A N 1
ATOM 833 C CA . ASP A 1 111 ? -5.376 3.196 -10.983 1.00 98.50 111 ASP A CA 1
ATOM 834 C C . ASP A 1 111 ? -4.685 1.898 -11.410 1.00 98.50 111 ASP A C 1
ATOM 836 O O . ASP A 1 111 ? -4.556 1.586 -12.597 1.00 98.50 111 ASP A O 1
ATOM 840 N N . HIS A 1 112 ? -4.258 1.123 -10.415 1.00 98.25 112 HIS A N 1
ATOM 841 C CA . HIS A 1 112 ? -3.696 -0.204 -10.620 1.00 98.25 112 HIS A CA 1
ATOM 842 C C . HIS A 1 112 ? -4.511 -1.285 -9.913 1.00 98.25 112 HIS A C 1
ATOM 844 O O . HIS A 1 112 ? -4.761 -2.333 -10.509 1.00 98.25 112 HIS A O 1
ATOM 850 N N . LEU A 1 113 ? -4.937 -1.040 -8.669 1.00 98.50 113 LEU A N 1
ATOM 851 C CA . LEU A 1 113 ? -5.701 -1.998 -7.869 1.00 98.50 113 LEU A CA 1
ATOM 852 C 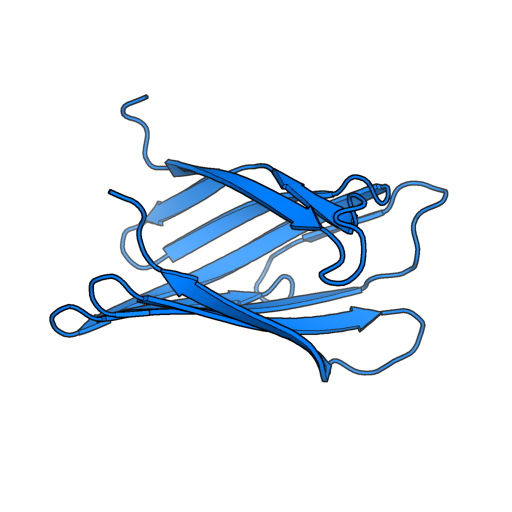C . LEU A 1 113 ? -6.834 -1.304 -7.114 1.00 98.50 113 LEU A C 1
ATOM 854 O O . LEU A 1 113 ? -6.711 -0.153 -6.705 1.00 98.50 113 LEU A O 1
ATOM 858 N N . ALA A 1 114 ? -7.905 -2.052 -6.869 1.00 98.56 114 ALA A N 1
ATOM 859 C CA . ALA A 1 114 ? -8.917 -1.729 -5.877 1.00 98.56 114 ALA A CA 1
ATOM 860 C C . ALA A 1 114 ? -9.512 -3.027 -5.323 1.00 98.56 114 ALA A C 1
ATOM 862 O O . ALA A 1 114 ? -9.606 -4.024 -6.047 1.00 98.56 114 ALA A O 1
ATOM 863 N N . ALA A 1 115 ? -9.909 -3.032 -4.052 1.00 98.62 115 ALA A N 1
ATOM 864 C CA . ALA A 1 115 ? -10.561 -4.186 -3.440 1.00 98.62 115 ALA A CA 1
ATOM 865 C C . ALA A 1 115 ? -11.452 -3.797 -2.255 1.00 98.62 115 ALA A C 1
ATOM 867 O O . ALA A 1 115 ? -11.313 -2.722 -1.676 1.00 98.62 115 ALA A O 1
ATOM 868 N N . VAL A 1 116 ? -12.330 -4.730 -1.881 1.00 98.81 116 VAL A N 1
ATOM 869 C CA . VAL A 1 116 ? -13.158 -4.677 -0.672 1.00 98.81 116 VAL A CA 1
ATOM 870 C C . VAL A 1 116 ? -12.956 -5.974 0.110 1.00 98.81 116 VAL A C 1
ATOM 872 O O . VAL A 1 116 ? -13.022 -7.073 -0.445 1.00 98.81 116 VAL A O 1
ATOM 875 N N . LEU A 1 117 ? -12.687 -5.844 1.401 1.00 98.81 117 LEU A N 1
ATOM 876 C CA . LEU A 1 117 ? -12.405 -6.908 2.355 1.00 98.81 117 LEU A CA 1
ATOM 877 C C . LEU A 1 117 ? -13.383 -6.797 3.524 1.00 98.81 117 LEU A C 1
ATOM 879 O O . LEU A 1 117 ? -13.812 -5.706 3.880 1.00 98.81 117 LEU A O 1
ATOM 883 N N . HIS A 1 118 ? -13.699 -7.931 4.141 1.00 98.69 118 HIS A N 1
ATOM 884 C CA . HIS A 1 118 ? -14.571 -7.984 5.312 1.00 98.69 118 HIS A CA 1
ATOM 885 C C . HIS A 1 118 ? -13.853 -8.659 6.477 1.00 98.69 118 HIS A C 1
ATOM 887 O O . HIS A 1 118 ? -13.144 -9.659 6.286 1.00 98.69 118 HIS A O 1
ATOM 893 N N . ARG A 1 119 ? -14.060 -8.129 7.686 1.00 98.31 119 ARG A N 1
ATOM 894 C CA . ARG A 1 119 ? -13.517 -8.676 8.930 1.00 98.31 119 ARG A CA 1
ATOM 895 C C . ARG A 1 119 ? -13.911 -10.147 9.076 1.00 98.31 119 ARG A C 1
ATOM 897 O O . ARG A 1 119 ? -15.078 -10.514 8.964 1.00 98.31 119 ARG A O 1
ATOM 904 N N . GLN A 1 120 ? -12.918 -10.991 9.330 1.00 96.75 120 GLN A N 1
ATOM 905 C CA . GLN A 1 120 ? -13.141 -12.393 9.674 1.00 96.75 120 GLN A CA 1
ATOM 906 C C . GLN A 1 120 ? -13.386 -12.516 11.180 1.00 96.75 120 GLN A C 1
ATOM 908 O O . GLN A 1 120 ? -12.814 -11.752 11.960 1.00 96.75 120 GLN A O 1
ATOM 913 N N . ARG A 1 121 ? -14.255 -13.452 11.565 1.00 86.38 121 ARG A N 1
ATOM 914 C CA . ARG A 1 121 ? -14.569 -13.747 12.969 1.00 86.38 121 ARG A CA 1
ATOM 915 C C . ARG A 1 121 ? -13.471 -14.556 13.644 1.00 86.38 121 ARG A C 1
ATOM 917 O O . ARG A 1 121 ? -12.853 -15.390 12.946 1.00 86.38 121 ARG A O 1
#

Foldseek 3Di:
DPAQKDWDKDWDADPPPRHTDWIKTDIWGPPDAQKTWDWIDTPLQKTWIWIWGWDDDPQKIKIKTKCVPVIDMDGDPRHFFWDMKIKIWMDRNFKIKIWIWTDGDPDDTDTDDIDIDGHDD

Radius of gyration: 14.88 Å; chains: 1; bounding box: 36×34×41 Å